Protein AF-A0A970N318-F1 (afdb_monomer_lite)

Foldseek 3Di:
DPPPLVVLVVLLVVLVCVLVVLLVVLVVLVPDDDDDPLSVLVSVLSVLQSVLQCQQSVLSSCVSVDVPPPVSLQSNLVSVLSNQLSVLVSVLSVLVSCVVPDDDPPSVVVNVVSVVVSVVSNVLSPDCQQVSSDPDRDPVSDDD

Sequence (144 aa):
MKSKNTFGLVEAIFNIAYLLIVLVISFFLFMMKELTLVRTIASCMSLILVAGDAFHLVPRIMVIFERDAANSHSFLGKGKQISSITMTIFYLLLWHIGLNLFVVEYFILWTVLFYLLGIIRIVICLLPHNKWQEKKPPFMWAIW

Radius of gyration: 18.28 Å; chains: 1; bounding box: 34×38×56 Å

Secondary structure (DSSP, 8-state):
--SHHHHHHHHHHHHHHHHHHHHHHHHHHHHSSS--HHHHHHHHHHHHHHHHHHHHHHHHHHHHHS--HHHHHHHHHHHHHHHHHHHHHHHHHHHHHHHHHS--TTHHHHHHHHHHHHHHHHHHHHSGGG-TTSSS--GGG---

Structure (mmCIF, N/CA/C/O backbone):
data_AF-A0A970N318-F1
#
_entry.id   AF-A0A970N318-F1
#
loop_
_atom_site.group_PDB
_atom_site.id
_atom_site.type_symbol
_atom_site.label_atom_id
_atom_site.label_alt_id
_atom_site.label_comp_id
_atom_site.label_asym_id
_atom_site.label_entity_id
_atom_site.label_seq_id
_atom_site.pdbx_PDB_ins_code
_atom_site.Cartn_x
_atom_site.Cartn_y
_atom_site.Cartn_z
_atom_site.occupancy
_atom_site.B_iso_or_equiv
_atom_site.auth_seq_id
_atom_site.auth_comp_id
_atom_site.auth_asym_id
_atom_site.auth_atom_id
_atom_site.pdbx_PDB_model_num
ATOM 1 N N . MET A 1 1 ? 0.413 7.329 37.930 1.00 41.47 1 MET A N 1
ATOM 2 C CA . MET A 1 1 ? -0.552 6.963 36.862 1.00 41.47 1 MET A CA 1
ATOM 3 C C . MET A 1 1 ? -0.485 7.927 35.654 1.00 41.47 1 MET A C 1
ATOM 5 O O . MET A 1 1 ? -1.518 8.321 35.134 1.00 41.47 1 MET A O 1
ATOM 9 N N . LYS A 1 2 ? 0.722 8.316 35.190 1.00 46.50 2 LYS A N 1
ATOM 10 C CA . LYS A 1 2 ? 0.942 9.442 34.244 1.00 46.50 2 LYS A CA 1
ATOM 11 C C . LYS A 1 2 ? 1.553 9.036 32.882 1.00 46.50 2 LYS A C 1
ATOM 13 O O . LYS A 1 2 ? 1.722 9.892 32.029 1.00 46.50 2 LYS A O 1
ATOM 18 N N . SER A 1 3 ? 1.867 7.751 32.662 1.00 51.41 3 SER A N 1
ATOM 19 C CA . SER A 1 3 ? 2.628 7.277 31.485 1.00 51.41 3 SER A CA 1
ATOM 20 C C . SER A 1 3 ? 1.796 6.682 30.341 1.00 51.41 3 SER A C 1
ATOM 22 O O . SER A 1 3 ? 2.342 6.429 29.275 1.00 51.41 3 SER A O 1
ATOM 24 N N . LYS A 1 4 ? 0.483 6.459 30.513 1.00 52.78 4 LYS A N 1
ATOM 25 C CA . LYS A 1 4 ? -0.353 5.875 29.443 1.00 52.78 4 LYS A CA 1
ATOM 26 C C . LYS A 1 4 ? -0.690 6.865 28.316 1.00 52.78 4 LYS A C 1
ATOM 28 O O . LYS A 1 4 ? -0.936 6.428 27.201 1.00 52.78 4 LYS A O 1
ATOM 33 N N . ASN A 1 5 ? -0.640 8.176 28.576 1.00 62.31 5 ASN A N 1
ATOM 34 C CA . ASN A 1 5 ? -0.991 9.198 27.578 1.00 62.31 5 ASN A CA 1
ATOM 35 C C . ASN A 1 5 ? 0.188 9.638 26.699 1.00 62.31 5 ASN A C 1
ATOM 37 O O . ASN A 1 5 ? -0.033 10.100 25.586 1.00 62.31 5 ASN A O 1
ATOM 41 N N . THR A 1 6 ? 1.433 9.501 27.165 1.00 71.56 6 THR A N 1
ATOM 42 C CA . THR A 1 6 ? 2.606 9.936 26.389 1.00 71.56 6 THR A CA 1
ATOM 43 C C . THR A 1 6 ? 2.866 9.012 25.204 1.00 71.56 6 THR A C 1
ATOM 45 O O . THR A 1 6 ? 3.122 9.494 24.108 1.00 71.56 6 THR A O 1
ATOM 48 N N . PHE A 1 7 ? 2.733 7.696 25.399 1.00 81.94 7 PHE A N 1
ATOM 49 C CA . PHE A 1 7 ? 2.920 6.714 24.330 1.00 81.94 7 PHE A CA 1
ATOM 50 C C . PHE A 1 7 ? 1.885 6.874 23.207 1.00 81.94 7 PHE A C 1
ATOM 52 O O . PHE A 1 7 ? 2.258 6.923 22.040 1.00 81.94 7 PHE A O 1
ATOM 59 N N . GLY A 1 8 ? 0.603 7.042 23.557 1.00 86.81 8 GLY A N 1
ATOM 60 C CA . GLY A 1 8 ? -0.451 7.294 22.569 1.00 86.81 8 GLY A CA 1
ATOM 61 C C . GLY A 1 8 ? -0.218 8.587 21.786 1.00 86.81 8 GLY A C 1
ATOM 62 O O . GLY A 1 8 ? -0.331 8.596 20.567 1.00 86.81 8 GLY A O 1
ATOM 63 N N . LEU A 1 9 ? 0.188 9.669 22.457 1.00 88.62 9 LEU A N 1
ATOM 64 C CA . LEU A 1 9 ? 0.470 10.934 21.775 1.00 88.62 9 LEU A CA 1
ATOM 65 C C . LEU A 1 9 ? 1.634 10.812 20.777 1.00 88.62 9 LEU A C 1
ATOM 67 O O . LEU A 1 9 ? 1.526 11.298 19.654 1.00 88.62 9 LEU A O 1
ATOM 71 N N . VAL A 1 10 ? 2.723 10.141 21.162 1.00 93.38 10 VAL A N 1
ATOM 72 C CA . VAL A 1 10 ? 3.866 9.889 20.266 1.00 93.38 10 VAL A CA 1
ATOM 73 C C . VAL A 1 10 ? 3.442 9.041 19.066 1.00 93.38 10 VAL A C 1
ATOM 75 O O . VAL A 1 10 ? 3.799 9.368 17.937 1.00 93.38 10 VAL A O 1
ATOM 78 N N . GLU A 1 11 ? 2.643 7.995 19.288 1.00 90.88 11 GLU A N 1
ATOM 79 C CA . GLU A 1 11 ? 2.102 7.150 18.221 1.00 90.88 11 GLU A CA 1
ATOM 80 C C . GLU A 1 11 ? 1.232 7.949 17.237 1.00 90.88 11 GLU A C 1
ATOM 82 O O . GLU A 1 11 ? 1.389 7.819 16.023 1.00 90.88 11 GLU A O 1
ATOM 87 N N . ALA A 1 12 ? 0.349 8.814 17.745 1.00 92.38 12 ALA A N 1
ATOM 88 C CA . ALA A 1 12 ? -0.488 9.670 16.911 1.00 92.38 12 ALA A CA 1
ATOM 89 C C . ALA A 1 12 ? 0.353 10.640 16.067 1.00 92.38 12 ALA A C 1
ATOM 91 O O . ALA A 1 12 ? 0.142 10.731 14.858 1.00 92.38 12 ALA A O 1
ATOM 92 N N . ILE A 1 13 ? 1.332 11.318 16.679 1.00 94.81 13 ILE A N 1
ATOM 93 C CA . ILE A 1 13 ? 2.239 12.240 15.976 1.00 94.81 13 ILE A CA 1
ATOM 94 C C . ILE A 1 13 ? 3.016 11.501 14.886 1.00 94.81 13 ILE A C 1
ATOM 96 O O . ILE A 1 13 ? 3.083 11.980 13.755 1.00 94.81 13 ILE A O 1
ATOM 100 N N . PHE A 1 14 ? 3.563 10.326 15.203 1.00 95.44 14 PHE A N 1
ATOM 101 C CA . PHE A 1 14 ? 4.291 9.504 14.242 1.00 95.44 14 PHE A CA 1
ATOM 102 C C . PHE A 1 14 ? 3.413 9.114 13.046 1.00 95.44 14 PHE A C 1
ATOM 104 O O . PHE A 1 14 ? 3.821 9.313 11.905 1.00 95.44 14 PHE A O 1
ATOM 111 N N . ASN A 1 15 ? 2.193 8.626 13.290 1.00 94.94 15 ASN A N 1
ATOM 112 C CA . ASN A 1 15 ? 1.279 8.215 12.222 1.00 94.94 15 ASN A CA 1
ATOM 113 C C . ASN A 1 15 ? 0.850 9.399 11.337 1.00 94.94 15 ASN A C 1
ATOM 115 O O . ASN A 1 15 ? 0.793 9.259 10.117 1.00 94.94 15 ASN A O 1
ATOM 119 N N . ILE A 1 16 ? 0.581 10.569 11.931 1.00 95.81 16 ILE A N 1
ATOM 120 C CA . ILE A 1 16 ? 0.247 11.793 11.182 1.00 95.81 16 ILE A CA 1
ATOM 121 C C . ILE A 1 16 ? 1.434 12.225 10.316 1.00 95.81 16 ILE A C 1
ATOM 123 O O . ILE A 1 16 ? 1.263 12.484 9.124 1.00 95.81 16 ILE A O 1
ATOM 127 N N . ALA A 1 17 ? 2.634 12.280 10.900 1.00 97.31 17 ALA A N 1
ATOM 128 C CA . ALA A 1 17 ? 3.847 12.652 10.181 1.00 97.31 17 ALA A CA 1
ATOM 129 C C . ALA A 1 17 ? 4.134 11.677 9.031 1.00 97.31 17 ALA A C 1
ATOM 131 O O . ALA A 1 17 ? 4.411 12.120 7.920 1.00 97.31 17 ALA A O 1
ATOM 132 N N . TYR A 1 18 ? 4.001 10.369 9.269 1.00 96.94 18 TYR A N 1
ATOM 133 C CA . TYR A 1 18 ? 4.136 9.330 8.250 1.00 96.94 18 TYR A CA 1
ATOM 134 C C . TYR A 1 18 ? 3.187 9.563 7.068 1.00 96.94 18 TYR A C 1
ATOM 136 O O . TYR A 1 18 ? 3.651 9.695 5.934 1.00 96.94 18 TYR A O 1
ATOM 144 N N . LEU A 1 19 ? 1.878 9.680 7.330 1.00 97.00 19 LEU A N 1
ATOM 145 C CA . LEU A 1 19 ? 0.880 9.877 6.275 1.00 97.00 19 LEU A CA 1
ATOM 146 C C . LEU A 1 19 ? 1.163 11.154 5.470 1.00 97.00 19 LEU A C 1
ATOM 148 O O . LEU A 1 19 ? 1.108 11.138 4.242 1.00 97.00 19 LEU A O 1
ATOM 152 N N . LEU A 1 20 ? 1.519 12.249 6.147 1.00 97.81 20 LEU A N 1
ATOM 153 C CA . LEU A 1 20 ? 1.810 13.522 5.493 1.00 97.81 20 LEU A CA 1
ATOM 154 C C . LEU A 1 20 ? 3.084 13.459 4.641 1.00 97.81 20 LEU A C 1
ATOM 156 O O . LEU A 1 20 ? 3.072 13.921 3.502 1.00 97.81 20 LEU A O 1
ATOM 160 N N . ILE A 1 21 ? 4.164 12.866 5.154 1.00 97.56 21 ILE A N 1
ATOM 161 C CA . ILE A 1 21 ? 5.433 12.737 4.425 1.00 97.56 21 ILE A CA 1
ATOM 162 C C . ILE A 1 21 ? 5.237 11.903 3.158 1.00 97.56 21 ILE A C 1
ATOM 164 O O . ILE A 1 21 ? 5.634 12.340 2.078 1.00 97.56 21 ILE A O 1
ATOM 168 N N . VAL A 1 22 ? 4.594 10.735 3.258 1.00 96.56 22 VAL A N 1
ATOM 169 C CA . VAL A 1 22 ? 4.366 9.870 2.089 1.00 96.56 22 VAL A CA 1
ATOM 170 C C . VAL A 1 22 ? 3.466 10.568 1.069 1.00 96.56 22 VAL A C 1
ATOM 172 O O . VAL A 1 22 ? 3.742 10.507 -0.131 1.00 96.56 22 VAL A O 1
ATOM 175 N N . LEU A 1 23 ? 2.436 11.293 1.515 1.00 97.25 23 LEU A N 1
ATOM 176 C CA . LEU A 1 23 ? 1.569 12.067 0.627 1.00 97.25 23 LEU A CA 1
ATOM 177 C C . LEU A 1 23 ? 2.337 13.178 -0.106 1.00 97.25 23 LEU A C 1
ATOM 179 O O . LEU A 1 23 ? 2.211 13.312 -1.323 1.00 97.25 23 LEU A O 1
ATOM 183 N N . VAL A 1 24 ? 3.174 13.937 0.607 1.00 97.44 24 VAL A N 1
ATOM 184 C CA . VAL A 1 24 ? 4.015 14.991 0.017 1.00 97.44 24 VAL A CA 1
ATOM 185 C C . VAL A 1 24 ? 4.988 14.404 -1.002 1.00 97.44 24 VAL A C 1
ATOM 187 O O . VAL A 1 24 ? 5.073 14.920 -2.113 1.00 97.44 24 VAL A O 1
ATOM 190 N N . ILE A 1 25 ? 5.671 13.304 -0.670 1.00 95.94 25 ILE A N 1
ATOM 191 C CA . ILE A 1 25 ? 6.575 12.607 -1.600 1.00 95.94 25 ILE A CA 1
ATOM 192 C C . ILE A 1 25 ? 5.811 12.151 -2.848 1.00 95.94 25 ILE A C 1
ATOM 194 O O . ILE A 1 25 ? 6.297 12.329 -3.963 1.00 95.94 25 ILE A O 1
ATOM 198 N N . SER A 1 26 ? 4.600 11.617 -2.675 1.00 95.19 26 SER A N 1
ATOM 199 C CA . SER A 1 26 ? 3.757 11.155 -3.781 1.00 95.19 26 SER A CA 1
ATOM 200 C C . SER A 1 26 ? 3.446 12.269 -4.779 1.00 95.19 26 SER A C 1
ATOM 202 O O . SER A 1 26 ? 3.675 12.115 -5.980 1.00 95.19 26 SER A O 1
ATOM 204 N N . PHE A 1 27 ? 2.968 13.414 -4.283 1.00 95.38 27 PHE A N 1
ATOM 205 C CA . PHE A 1 27 ? 2.687 14.574 -5.128 1.00 95.38 27 PHE A CA 1
ATOM 206 C C . PHE A 1 27 ? 3.959 15.175 -5.717 1.00 95.38 27 PHE A C 1
ATOM 208 O O . PHE A 1 27 ? 3.970 15.551 -6.886 1.00 95.38 27 PHE A O 1
ATOM 215 N N . PHE A 1 28 ? 5.041 15.229 -4.941 1.00 94.88 28 PHE A N 1
ATOM 216 C CA . PHE A 1 28 ? 6.325 15.720 -5.421 1.00 94.88 28 PHE A CA 1
ATOM 217 C C . PHE A 1 28 ? 6.816 14.911 -6.627 1.00 94.88 28 PHE A C 1
ATOM 219 O O . PHE A 1 28 ? 7.131 15.505 -7.655 1.00 94.88 28 PHE A O 1
ATOM 226 N N . LEU A 1 29 ? 6.802 13.573 -6.548 1.00 93.56 29 LEU A N 1
ATOM 227 C CA . LEU A 1 29 ? 7.191 12.687 -7.655 1.00 93.56 29 LEU A CA 1
ATOM 228 C C . LEU A 1 29 ? 6.331 12.903 -8.907 1.00 93.56 29 LEU A C 1
ATOM 230 O O . LEU A 1 29 ? 6.856 12.889 -10.025 1.00 93.56 29 LEU A O 1
ATOM 234 N N . PHE A 1 30 ? 5.030 13.130 -8.720 1.00 92.06 30 PHE A N 1
ATOM 235 C CA . PHE A 1 30 ? 4.091 13.372 -9.813 1.00 92.06 30 PHE A CA 1
ATOM 236 C C . PHE A 1 30 ? 4.324 14.726 -10.507 1.00 92.06 30 PHE A C 1
ATOM 238 O O . PHE A 1 30 ? 4.225 14.820 -11.726 1.00 92.06 30 PHE A O 1
ATOM 245 N N . MET A 1 31 ? 4.684 15.766 -9.748 1.00 91.31 31 MET A N 1
ATOM 246 C CA . MET A 1 31 ? 4.832 17.145 -10.241 1.00 91.31 31 MET A CA 1
ATOM 247 C C . MET A 1 31 ? 6.200 17.459 -10.876 1.00 91.31 31 MET A C 1
ATOM 249 O O . MET A 1 31 ? 6.400 18.558 -11.399 1.00 91.31 31 MET A O 1
ATOM 253 N N . MET A 1 32 ? 7.171 16.539 -10.841 1.00 89.50 32 MET A N 1
ATOM 254 C CA . MET A 1 32 ? 8.478 16.763 -11.476 1.00 89.50 32 MET A CA 1
ATOM 255 C C . MET A 1 32 ? 8.353 16.832 -13.009 1.00 89.50 32 MET A C 1
ATOM 257 O O . MET A 1 32 ? 7.684 15.994 -13.612 1.00 89.50 32 MET A O 1
ATOM 261 N N . LYS A 1 33 ? 9.081 17.767 -13.645 1.00 81.38 33 LYS A N 1
ATOM 262 C CA . LYS A 1 33 ? 8.962 18.107 -15.081 1.00 81.38 33 LYS A CA 1
ATOM 263 C C . LYS A 1 33 ? 9.021 16.927 -16.071 1.00 81.38 33 LYS A C 1
ATOM 265 O O . LYS A 1 33 ? 8.317 16.969 -17.071 1.00 81.38 33 LYS A O 1
ATOM 270 N N . GLU A 1 34 ? 9.838 15.896 -15.842 1.00 86.00 34 GLU A N 1
ATOM 271 C CA . GLU A 1 34 ? 10.098 14.850 -16.859 1.00 86.00 34 GLU A CA 1
ATOM 272 C C . GLU A 1 34 ? 9.405 13.502 -16.599 1.00 86.00 34 GLU A C 1
ATOM 274 O O . GLU A 1 34 ? 10.040 12.602 -16.060 1.00 86.00 34 GLU A O 1
ATOM 279 N N . LEU A 1 35 ? 8.109 13.373 -16.890 1.00 81.69 35 LEU A N 1
ATOM 280 C CA . LEU A 1 35 ? 7.226 12.203 -16.668 1.00 81.69 35 LEU A CA 1
ATOM 281 C C . LEU A 1 35 ? 7.770 10.800 -17.061 1.00 81.69 35 LEU A C 1
ATOM 283 O O . LEU A 1 35 ? 7.342 10.308 -18.098 1.00 81.69 35 LEU A O 1
ATOM 287 N N . THR A 1 36 ? 8.653 10.117 -16.309 1.00 92.50 36 THR A N 1
ATOM 288 C CA . THR A 1 36 ? 9.084 8.739 -16.673 1.00 92.50 36 THR A CA 1
ATOM 289 C C . THR A 1 36 ? 8.098 7.667 -16.203 1.0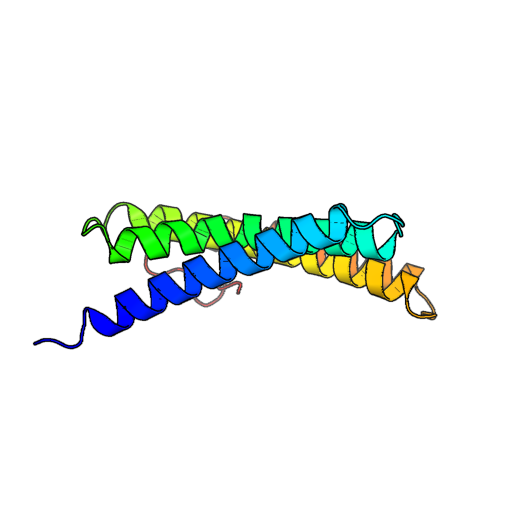0 92.50 36 THR A C 1
ATOM 291 O O . THR A 1 36 ? 7.488 7.810 -15.146 1.00 92.50 36 THR A O 1
ATOM 294 N N . LEU A 1 37 ? 7.988 6.545 -16.932 1.00 91.00 37 LEU A N 1
ATOM 295 C CA . LEU A 1 37 ? 7.106 5.426 -16.561 1.00 91.00 37 LEU A CA 1
ATOM 296 C C . LEU A 1 37 ? 7.383 4.905 -15.141 1.00 91.00 37 LEU A C 1
ATOM 298 O O . LEU A 1 37 ? 6.455 4.766 -14.349 1.00 91.00 37 LEU A O 1
ATOM 302 N N . VAL A 1 38 ? 8.656 4.687 -14.792 1.00 93.44 38 VAL A N 1
ATOM 303 C CA . VAL A 1 38 ? 9.060 4.260 -13.439 1.00 93.44 38 VAL A CA 1
ATOM 304 C C . VAL A 1 38 ? 8.599 5.260 -12.383 1.00 93.44 38 VAL A C 1
ATOM 306 O O . VAL A 1 38 ? 8.099 4.854 -11.335 1.00 93.44 38 VAL A O 1
ATOM 309 N N . ARG A 1 39 ? 8.715 6.566 -12.654 1.00 93.94 39 ARG A N 1
ATOM 310 C CA . ARG A 1 39 ? 8.273 7.590 -11.706 1.00 93.94 39 ARG A CA 1
ATOM 311 C C . ARG A 1 39 ? 6.755 7.659 -11.598 1.00 93.94 39 ARG A C 1
ATOM 313 O O . ARG A 1 39 ? 6.254 7.808 -10.488 1.00 93.94 39 ARG A O 1
ATOM 320 N N . THR A 1 40 ? 6.030 7.493 -12.702 1.00 93.50 40 THR A N 1
ATOM 321 C CA . THR A 1 40 ? 4.567 7.385 -12.677 1.00 93.50 40 THR A CA 1
ATOM 322 C C . THR A 1 40 ? 4.149 6.222 -11.786 1.00 93.50 40 THR A C 1
ATOM 324 O O . THR A 1 40 ? 3.379 6.428 -10.850 1.00 93.50 40 THR A O 1
ATOM 327 N N . ILE A 1 41 ? 4.728 5.034 -11.991 1.00 95.12 41 ILE A N 1
ATOM 328 C CA . ILE A 1 41 ? 4.423 3.849 -11.179 1.00 95.12 41 ILE A CA 1
ATOM 329 C C . ILE A 1 41 ? 4.790 4.094 -9.709 1.00 95.12 41 ILE A C 1
ATOM 331 O O . ILE A 1 41 ? 3.960 3.841 -8.841 1.00 95.12 41 ILE A O 1
ATOM 335 N N . ALA A 1 42 ? 5.964 4.664 -9.419 1.00 95.50 42 ALA A N 1
ATOM 336 C CA . ALA A 1 42 ? 6.383 4.984 -8.052 1.00 95.50 42 ALA A CA 1
ATOM 337 C C . ALA A 1 42 ? 5.443 5.989 -7.362 1.00 95.50 42 ALA A C 1
ATOM 339 O O . ALA A 1 42 ? 5.109 5.809 -6.192 1.00 95.50 42 ALA A O 1
ATOM 340 N N . SER A 1 43 ? 4.966 7.006 -8.087 1.00 95.50 43 SER A N 1
ATOM 341 C CA . SER A 1 43 ? 4.008 7.985 -7.558 1.00 95.50 43 SER A CA 1
ATOM 342 C C . SER A 1 43 ? 2.632 7.362 -7.286 1.00 95.50 43 SER A C 1
ATOM 344 O O . SER A 1 43 ? 2.033 7.615 -6.242 1.00 95.50 43 SER A O 1
ATOM 346 N N . CYS A 1 44 ? 2.148 6.475 -8.164 1.00 96.06 44 CYS A N 1
ATOM 347 C CA . CYS A 1 44 ? 0.919 5.720 -7.922 1.00 96.06 44 CYS A CA 1
ATOM 348 C C . CYS A 1 44 ? 1.072 4.764 -6.735 1.00 96.06 44 CYS A C 1
ATOM 350 O O . CYS A 1 44 ? 0.166 4.662 -5.912 1.00 96.06 44 CYS A O 1
ATOM 352 N N . MET A 1 45 ? 2.217 4.090 -6.616 1.00 96.12 45 MET A N 1
ATOM 353 C CA . MET A 1 45 ? 2.515 3.197 -5.497 1.00 96.12 45 MET A CA 1
ATOM 354 C C . MET A 1 45 ? 2.473 3.918 -4.156 1.00 96.12 45 MET A C 1
ATOM 356 O O . MET A 1 45 ? 1.842 3.422 -3.225 1.00 96.12 45 MET A O 1
ATOM 360 N N . SER A 1 46 ? 3.118 5.080 -4.047 1.00 96.31 46 SER A N 1
ATOM 361 C CA . SER A 1 46 ? 3.133 5.839 -2.798 1.00 96.31 46 SER A CA 1
ATOM 362 C C . SER A 1 46 ? 1.748 6.402 -2.451 1.00 96.31 46 SER A C 1
ATOM 364 O O . SER A 1 46 ? 1.377 6.390 -1.278 1.00 96.31 46 SER A O 1
ATOM 366 N N . LEU A 1 47 ? 0.939 6.786 -3.453 1.00 96.75 47 LEU A N 1
ATOM 367 C CA . LEU A 1 47 ? -0.471 7.158 -3.254 1.00 96.75 47 LEU A CA 1
ATOM 368 C C . LEU A 1 47 ? -1.323 5.982 -2.760 1.00 96.75 47 LEU A C 1
ATOM 370 O O . LEU A 1 47 ? -2.115 6.143 -1.835 1.00 96.75 47 LEU A O 1
ATOM 374 N N . ILE A 1 48 ? -1.162 4.797 -3.353 1.00 96.44 48 ILE A N 1
ATOM 375 C CA . ILE A 1 48 ? -1.879 3.581 -2.937 1.00 96.44 48 ILE A CA 1
ATOM 376 C C . ILE A 1 48 ? -1.492 3.191 -1.508 1.00 96.44 48 ILE A C 1
ATOM 378 O O . ILE A 1 48 ? -2.368 2.826 -0.724 1.00 96.44 48 ILE A O 1
ATOM 382 N N . LEU A 1 49 ? -0.206 3.302 -1.165 1.00 94.94 49 LEU A N 1
ATOM 383 C CA . LEU A 1 49 ? 0.308 3.019 0.171 1.00 94.94 49 LEU A CA 1
ATOM 384 C C . LEU A 1 49 ? -0.321 3.949 1.216 1.00 94.94 49 LEU A C 1
ATOM 386 O O . LEU A 1 49 ? -0.961 3.472 2.149 1.00 94.94 49 LEU A O 1
ATOM 390 N N . VAL A 1 50 ? -0.221 5.271 1.028 1.00 96.62 50 VAL A N 1
ATOM 391 C CA . VAL A 1 50 ? -0.780 6.234 1.994 1.00 96.62 50 VAL A CA 1
ATOM 392 C C . VAL A 1 50 ? -2.305 6.147 2.080 1.00 96.62 50 VAL A C 1
ATOM 394 O O . VAL A 1 50 ? -2.860 6.249 3.172 1.00 96.62 50 V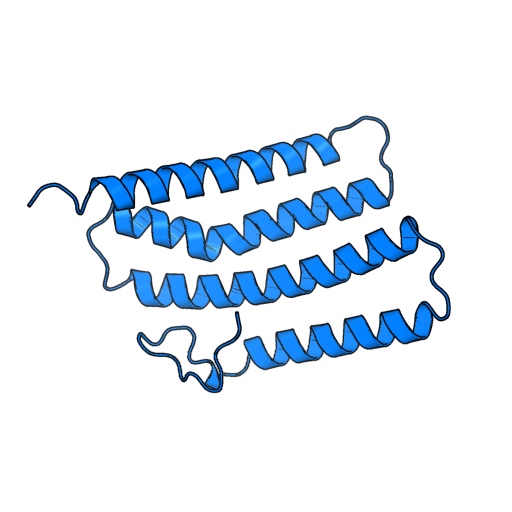AL A O 1
ATOM 397 N N . ALA A 1 51 ? -2.992 5.909 0.957 1.00 95.31 51 ALA A N 1
ATOM 398 C CA . ALA A 1 51 ? -4.440 5.736 0.942 1.00 95.31 51 ALA A CA 1
ATOM 399 C C . ALA A 1 51 ? -4.863 4.475 1.706 1.00 95.31 51 ALA A C 1
ATOM 401 O O . ALA A 1 51 ? -5.774 4.539 2.527 1.00 95.31 51 ALA A O 1
ATOM 402 N N . GLY A 1 52 ? -4.191 3.347 1.470 1.00 94.44 52 GLY A N 1
ATOM 403 C CA . GLY A 1 52 ? -4.448 2.090 2.166 1.00 94.44 52 GLY A CA 1
ATOM 404 C C . GLY A 1 52 ? -4.172 2.170 3.663 1.00 94.44 52 GLY A C 1
ATOM 405 O O . GLY A 1 52 ? -4.995 1.732 4.469 1.00 94.44 52 GLY A O 1
ATOM 406 N N . ASP A 1 53 ? -3.050 2.775 4.046 1.00 94.88 53 ASP A N 1
ATOM 407 C CA . ASP A 1 53 ? -2.651 2.906 5.446 1.00 94.88 53 ASP A CA 1
ATOM 408 C C . ASP A 1 53 ? -3.561 3.874 6.214 1.00 94.88 53 ASP A C 1
ATOM 410 O O . ASP A 1 53 ? -3.881 3.652 7.386 1.00 94.88 53 ASP A O 1
ATOM 414 N N . ALA A 1 54 ? -4.072 4.918 5.555 1.00 94.12 54 ALA A N 1
ATOM 415 C CA . ALA A 1 54 ? -5.007 5.855 6.172 1.00 94.12 54 ALA A CA 1
ATOM 416 C C . ALA A 1 54 ? -6.249 5.150 6.748 1.00 94.12 54 ALA A C 1
ATOM 418 O O . ALA A 1 54 ? -6.709 5.523 7.829 1.00 94.12 54 ALA A O 1
ATOM 419 N N . PHE A 1 55 ? -6.750 4.084 6.108 1.00 91.44 55 PHE A N 1
ATOM 420 C CA . PHE A 1 55 ? -7.938 3.365 6.582 1.00 91.44 55 PHE A CA 1
ATOM 421 C C . PHE A 1 55 ? -7.758 2.661 7.934 1.00 91.44 55 PHE A C 1
ATOM 423 O O . PHE A 1 55 ? -8.760 2.403 8.597 1.00 91.44 55 PHE A O 1
ATOM 430 N N . HIS A 1 56 ? -6.531 2.358 8.374 1.00 89.38 56 HIS A N 1
ATOM 431 C CA . HIS A 1 56 ? -6.290 1.816 9.720 1.00 89.38 56 HIS A CA 1
ATOM 432 C C . HIS A 1 56 ? -5.563 2.795 10.647 1.00 89.38 56 HIS A C 1
ATOM 434 O O . HIS A 1 56 ? -5.792 2.755 11.858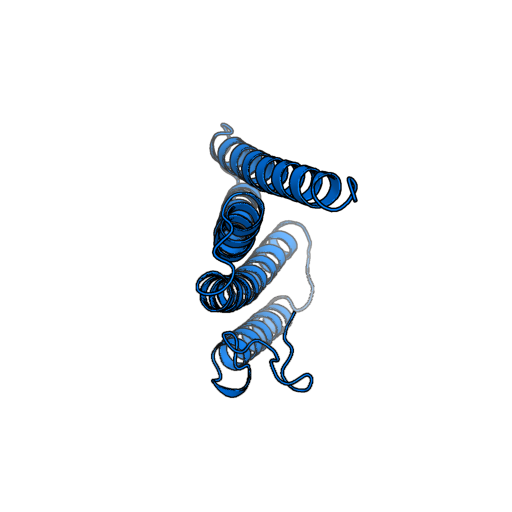 1.00 89.38 56 HIS A O 1
ATOM 440 N N . LEU A 1 57 ? -4.722 3.687 10.113 1.00 92.12 57 LEU A N 1
ATOM 441 C CA . LEU A 1 57 ? -4.004 4.686 10.903 1.00 92.12 57 LEU A CA 1
ATOM 442 C C . LEU A 1 57 ? -4.912 5.829 11.358 1.00 92.12 57 LEU A C 1
ATOM 444 O O . LEU A 1 57 ? -4.815 6.223 12.517 1.00 92.12 57 LEU A O 1
ATOM 448 N N . VAL A 1 58 ? -5.831 6.325 10.518 1.00 91.06 58 VAL A N 1
ATOM 449 C CA . VAL A 1 58 ? -6.757 7.404 10.916 1.00 91.06 58 VAL A CA 1
ATOM 450 C C . VAL A 1 58 ? -7.679 6.955 12.057 1.00 91.06 58 VAL A C 1
ATOM 452 O O . VAL A 1 58 ? -7.695 7.638 13.081 1.00 91.06 58 VAL A O 1
ATOM 455 N N . PRO A 1 59 ? -8.353 5.786 11.993 1.00 88.25 59 PRO A N 1
ATOM 456 C CA . PRO A 1 59 ? -9.117 5.284 13.137 1.00 88.25 59 PRO A CA 1
ATOM 457 C C . PRO A 1 59 ? -8.265 5.063 14.392 1.00 88.25 59 PRO A C 1
ATOM 459 O O . PRO A 1 59 ? -8.727 5.296 15.507 1.00 88.25 59 PRO A O 1
ATOM 462 N N . ARG A 1 60 ? -7.005 4.635 14.231 1.00 86.94 60 ARG A N 1
ATOM 463 C CA . ARG A 1 60 ? -6.067 4.446 15.347 1.00 86.94 60 ARG A CA 1
ATOM 464 C C . ARG A 1 60 ? -5.704 5.774 16.017 1.00 86.94 60 ARG A C 1
ATOM 466 O O . ARG A 1 60 ? -5.700 5.843 17.242 1.00 86.94 60 ARG A O 1
ATOM 473 N N . ILE A 1 61 ? -5.470 6.826 15.229 1.00 89.88 61 ILE A N 1
ATOM 474 C CA . ILE A 1 61 ? -5.273 8.197 15.716 1.00 89.88 61 ILE A CA 1
ATOM 475 C C . ILE A 1 61 ? -6.536 8.689 16.438 1.00 89.88 61 ILE A C 1
ATOM 477 O O . ILE A 1 61 ? -6.435 9.213 17.545 1.00 89.88 61 ILE A O 1
ATOM 481 N N . MET A 1 62 ? -7.722 8.469 15.863 1.00 87.12 62 MET A N 1
ATOM 482 C CA . MET A 1 62 ? -8.996 8.868 16.474 1.00 87.12 62 MET A CA 1
ATOM 483 C C . MET A 1 62 ? -9.199 8.229 17.850 1.00 87.12 62 MET A C 1
ATOM 485 O O . MET A 1 62 ? -9.526 8.945 18.780 1.00 87.12 62 MET A O 1
ATOM 489 N N . VAL A 1 63 ? -8.896 6.939 18.042 1.00 85.81 63 VAL A N 1
ATOM 490 C CA . VAL A 1 63 ? -9.009 6.258 19.358 1.00 85.81 63 VAL A CA 1
ATOM 491 C C . VAL A 1 63 ? -8.092 6.842 20.432 1.00 85.81 63 VAL A C 1
ATOM 493 O O . VAL A 1 63 ? -8.363 6.718 21.625 1.00 85.81 63 VAL A O 1
ATOM 496 N N . ILE A 1 64 ? -6.977 7.452 20.036 1.00 85.50 64 ILE A N 1
ATOM 497 C CA . ILE A 1 64 ? -6.063 8.093 20.986 1.00 85.50 64 ILE A CA 1
ATOM 498 C C . ILE A 1 64 ? -6.671 9.405 21.504 1.00 85.50 64 ILE A C 1
ATOM 500 O O . ILE A 1 64 ? -6.493 9.737 22.678 1.00 85.50 64 ILE A O 1
ATOM 504 N N . PHE A 1 65 ? -7.393 10.134 20.650 1.00 82.50 65 PHE A N 1
ATOM 505 C CA . PHE A 1 65 ? -7.998 11.427 20.983 1.00 82.50 65 PHE A CA 1
ATOM 506 C C . PHE A 1 65 ? -9.442 11.314 21.502 1.00 82.50 65 PHE A C 1
ATOM 508 O O . PHE A 1 65 ? -9.844 12.080 22.378 1.00 82.50 65 PHE A O 1
ATOM 515 N N . GLU A 1 66 ? -10.204 10.337 21.020 1.00 73.38 66 GLU A N 1
ATOM 516 C CA . GLU A 1 66 ? -11.592 10.056 21.373 1.00 73.38 66 GLU A CA 1
ATOM 517 C C . GLU A 1 66 ? -11.668 8.806 22.258 1.00 73.38 66 GLU A C 1
ATOM 519 O O . GLU A 1 66 ? -11.096 7.763 21.958 1.00 73.38 66 GLU A O 1
ATOM 524 N N . ARG A 1 67 ? -12.416 8.872 23.365 1.00 62.12 67 ARG A N 1
ATOM 525 C CA . ARG A 1 67 ? -12.559 7.737 24.299 1.00 62.12 67 ARG A CA 1
ATOM 526 C C . ARG A 1 67 ? -13.523 6.640 23.820 1.00 62.12 67 ARG A C 1
ATOM 528 O O . ARG A 1 67 ? -13.785 5.712 24.585 1.00 62.12 67 ARG A O 1
ATOM 535 N N . ASP A 1 68 ? -14.055 6.719 22.599 1.00 61.66 68 ASP A N 1
ATOM 536 C CA . ASP A 1 68 ? -15.003 5.726 22.082 1.00 61.66 68 ASP A CA 1
ATOM 537 C C . ASP A 1 68 ? -14.293 4.548 21.392 1.00 61.66 68 ASP A C 1
ATOM 539 O O . ASP A 1 68 ? -14.197 4.426 20.170 1.00 61.66 68 ASP A O 1
ATOM 543 N N . ALA A 1 69 ? -13.773 3.638 22.216 1.00 61.03 69 ALA A N 1
ATOM 544 C CA . ALA A 1 69 ? -13.112 2.421 21.750 1.00 61.03 69 ALA A CA 1
ATOM 545 C C . ALA A 1 69 ? -14.086 1.386 21.145 1.00 61.03 69 ALA A C 1
ATOM 547 O O . ALA A 1 69 ? -13.646 0.469 20.449 1.00 61.03 69 ALA A O 1
ATOM 548 N N . ALA A 1 70 ? -15.394 1.487 21.415 1.0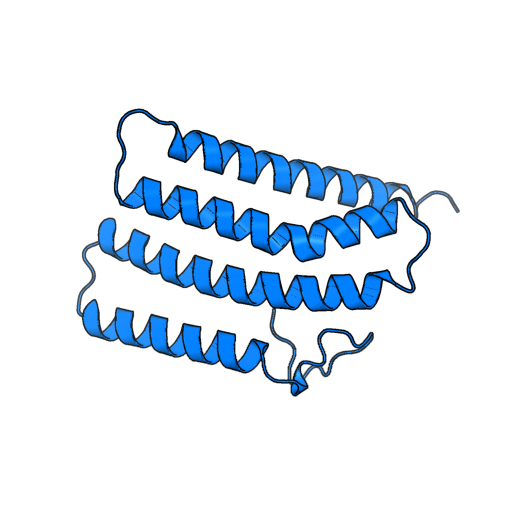0 58.28 70 ALA A N 1
ATOM 549 C CA . ALA A 1 70 ? -16.352 0.439 21.066 1.00 58.28 70 ALA A CA 1
ATOM 550 C C . ALA A 1 70 ? -16.655 0.409 19.562 1.00 58.28 70 ALA A C 1
ATOM 552 O O . ALA A 1 70 ? -16.629 -0.666 18.958 1.00 58.28 70 ALA A O 1
ATOM 553 N N . ASN A 1 71 ? -16.849 1.578 18.949 1.00 63.62 71 ASN A N 1
ATOM 554 C CA . ASN A 1 71 ? -17.106 1.691 17.512 1.00 63.62 71 ASN A CA 1
ATOM 555 C C . ASN A 1 71 ? -15.838 1.505 16.666 1.00 63.62 71 ASN A C 1
ATOM 557 O O . ASN A 1 71 ? -15.906 1.026 15.535 1.00 63.62 71 ASN A O 1
ATOM 561 N N . SER A 1 72 ? -14.662 1.800 17.221 1.00 65.31 72 SER A N 1
ATOM 562 C CA . SER A 1 72 ? -13.424 1.824 16.443 1.00 65.31 72 SER A CA 1
ATOM 563 C C . SER A 1 72 ? -12.899 0.442 16.025 1.00 65.31 72 SER A C 1
ATOM 565 O O . SER A 1 72 ? -12.282 0.302 14.970 1.00 65.31 72 SER A O 1
ATOM 567 N N . HIS A 1 73 ? -13.196 -0.630 16.769 1.00 72.06 73 HIS A N 1
ATOM 568 C CA . HIS A 1 73 ? -12.692 -1.973 16.438 1.00 72.06 73 HIS A CA 1
ATOM 569 C C . HIS A 1 73 ? -13.117 -2.469 15.049 1.00 72.06 73 HIS A C 1
ATOM 571 O O . HIS A 1 73 ? -12.290 -3.016 14.317 1.00 72.06 73 HIS A O 1
ATOM 577 N N . SER A 1 74 ? -14.376 -2.245 14.660 1.00 76.62 74 SER A N 1
ATOM 578 C CA . SER A 1 74 ? -14.853 -2.637 13.329 1.00 76.62 74 SER A CA 1
ATOM 579 C C . SER A 1 74 ? -14.188 -1.813 12.224 1.00 76.62 74 SER A C 1
ATOM 581 O O . SER A 1 74 ? -13.919 -2.350 11.147 1.00 76.62 74 SER A O 1
ATOM 583 N N . PHE A 1 75 ? -13.919 -0.528 12.471 1.00 81.19 75 PHE A N 1
ATOM 584 C CA . PHE A 1 75 ? -13.231 0.341 11.515 1.00 81.19 75 PHE A CA 1
ATOM 585 C C . PHE A 1 75 ? -11.757 -0.035 11.373 1.00 81.19 75 PHE A C 1
ATOM 587 O O . PHE A 1 75 ? -11.292 -0.186 10.247 1.00 81.19 75 PHE A O 1
ATOM 594 N N . LEU A 1 76 ? -11.045 -0.299 12.476 1.00 84.06 76 LEU A N 1
ATOM 595 C CA . LEU A 1 76 ? -9.666 -0.801 12.428 1.00 84.06 76 LEU A CA 1
ATOM 596 C C . LEU A 1 76 ? -9.575 -2.142 11.693 1.00 84.06 76 LEU A C 1
ATOM 598 O O . LEU A 1 76 ? -8.629 -2.363 10.941 1.00 84.06 76 LEU A O 1
ATOM 602 N N . GLY A 1 77 ? -10.546 -3.031 11.908 1.00 86.06 77 GLY A N 1
ATOM 603 C CA . GLY A 1 77 ? -10.624 -4.325 11.238 1.00 86.06 77 GLY A CA 1
ATOM 604 C C . GLY A 1 77 ? -10.742 -4.203 9.721 1.00 86.06 77 GLY A C 1
ATOM 605 O O . GLY A 1 77 ? -9.914 -4.740 8.985 1.00 86.06 77 GLY A O 1
ATOM 606 N N . LYS A 1 78 ? -11.734 -3.434 9.250 1.00 87.88 78 LYS A N 1
ATOM 607 C CA . LYS A 1 78 ? -11.884 -3.124 7.817 1.00 87.88 78 LYS A CA 1
ATOM 608 C C . LYS A 1 78 ? -10.666 -2.388 7.264 1.00 87.88 78 LYS A C 1
ATOM 610 O O . LYS A 1 78 ? -10.242 -2.672 6.151 1.00 87.88 78 LYS A O 1
ATOM 615 N N . GLY A 1 79 ? -10.093 -1.478 8.049 1.00 89.50 79 GLY A N 1
ATOM 616 C CA . GLY A 1 79 ? -8.902 -0.738 7.667 1.00 89.50 79 GLY A CA 1
ATOM 617 C C . GLY A 1 79 ? -7.745 -1.660 7.331 1.00 89.50 79 GLY A C 1
ATOM 618 O O . GLY A 1 79 ? -7.227 -1.596 6.226 1.00 89.50 79 GLY A O 1
ATOM 619 N N . LYS A 1 80 ? -7.426 -2.602 8.224 1.00 89.12 80 LYS A N 1
ATOM 620 C CA . LYS A 1 80 ? -6.371 -3.600 7.994 1.00 89.12 80 LYS A CA 1
ATOM 621 C C . LYS A 1 80 ? -6.624 -4.470 6.763 1.00 89.12 80 LYS A C 1
ATOM 623 O O . LYS A 1 80 ? -5.680 -4.778 6.042 1.00 89.12 80 LYS A O 1
ATOM 628 N N . GLN A 1 81 ? -7.879 -4.840 6.502 1.00 92.25 81 GLN A N 1
ATOM 629 C CA . GLN A 1 81 ? -8.234 -5.575 5.287 1.00 92.25 81 GLN A CA 1
ATOM 630 C C . GLN A 1 81 ? -7.897 -4.760 4.030 1.00 92.25 81 GLN A C 1
ATOM 632 O O . GLN A 1 81 ? -7.255 -5.280 3.116 1.00 92.25 81 GLN A O 1
ATOM 637 N N . ILE A 1 82 ? -8.300 -3.484 3.997 1.00 92.69 82 ILE A N 1
ATOM 638 C CA . ILE A 1 82 ? -8.009 -2.578 2.879 1.00 92.69 82 ILE A CA 1
ATOM 639 C C . ILE A 1 82 ? -6.496 -2.419 2.719 1.00 92.69 82 ILE A C 1
ATOM 641 O O . ILE A 1 82 ? -5.997 -2.618 1.615 1.00 92.69 82 ILE A O 1
ATOM 645 N N . SER A 1 83 ? -5.765 -2.164 3.807 1.00 92.75 83 SER A N 1
ATOM 646 C CA . SER A 1 83 ? -4.304 -2.016 3.784 1.00 92.75 83 SER A CA 1
ATOM 647 C C . SER A 1 83 ? -3.601 -3.270 3.267 1.00 92.75 83 SER A C 1
ATOM 649 O O . SER A 1 83 ? -2.669 -3.182 2.475 1.00 92.75 83 SER A O 1
ATOM 651 N N . SER A 1 84 ? -4.072 -4.464 3.636 1.00 93.12 84 SER A N 1
ATOM 652 C CA . SER A 1 84 ? -3.512 -5.723 3.130 1.00 93.12 84 SER A CA 1
ATOM 653 C C . SER A 1 84 ? -3.702 -5.871 1.610 1.00 93.12 84 SER A C 1
ATOM 655 O O . SER A 1 84 ? -2.774 -6.256 0.886 1.00 93.12 84 SER A O 1
ATOM 657 N N . ILE A 1 85 ? -4.880 -5.499 1.095 1.00 95.00 85 ILE A N 1
ATOM 658 C CA . ILE A 1 85 ? -5.172 -5.496 -0.347 1.00 95.00 85 ILE A CA 1
ATOM 659 C C . ILE A 1 85 ? -4.306 -4.456 -1.067 1.00 95.00 85 ILE A C 1
ATOM 661 O O . ILE A 1 85 ? -3.639 -4.799 -2.046 1.00 95.00 85 ILE A O 1
ATOM 665 N N . THR A 1 86 ? -4.248 -3.216 -0.575 1.00 96.06 86 THR A N 1
ATOM 666 C CA . THR A 1 86 ? -3.435 -2.153 -1.189 1.00 96.06 86 THR A CA 1
ATOM 667 C C . THR A 1 86 ? -1.946 -2.480 -1.150 1.00 96.06 86 THR A C 1
ATOM 669 O O . THR A 1 86 ? -1.259 -2.229 -2.135 1.00 96.06 86 THR A O 1
ATOM 672 N N . MET A 1 87 ? -1.452 -3.133 -0.093 1.00 95.62 87 MET A N 1
ATOM 673 C CA . MET A 1 87 ? -0.081 -3.653 -0.035 1.00 95.62 87 MET A CA 1
ATOM 674 C C . MET A 1 87 ? 0.178 -4.734 -1.089 1.00 95.62 87 MET A C 1
ATOM 676 O O . MET A 1 87 ? 1.262 -4.792 -1.662 1.00 95.62 87 MET A O 1
ATOM 680 N N . THR A 1 88 ? -0.817 -5.571 -1.406 1.00 96.75 88 THR A N 1
ATOM 681 C CA . THR A 1 88 ? -0.685 -6.535 -2.514 1.00 96.75 88 THR A CA 1
ATOM 682 C C . THR A 1 88 ? -0.506 -5.809 -3.843 1.00 96.75 88 THR A C 1
ATOM 684 O O . THR A 1 88 ? 0.396 -6.136 -4.611 1.00 96.75 88 THR A O 1
ATOM 687 N N . ILE A 1 89 ? -1.333 -4.792 -4.098 1.00 96.88 89 ILE A N 1
ATOM 688 C CA . ILE A 1 89 ? -1.244 -3.973 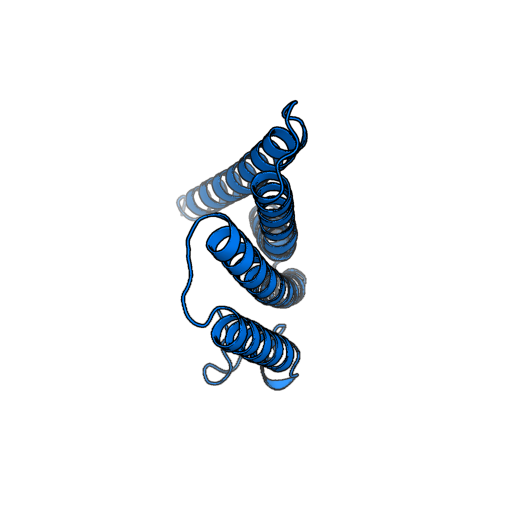-5.313 1.00 96.88 89 ILE A CA 1
ATOM 689 C C . ILE A 1 89 ? 0.103 -3.241 -5.363 1.00 96.88 89 ILE A C 1
ATOM 691 O O . ILE A 1 89 ? 0.744 -3.221 -6.411 1.00 96.88 89 ILE A O 1
ATOM 695 N N . PHE A 1 90 ? 0.574 -2.712 -4.231 1.00 96.44 90 PHE A N 1
ATOM 696 C CA . PHE A 1 90 ? 1.893 -2.094 -4.110 1.00 96.44 90 PHE A CA 1
ATOM 697 C C . PHE A 1 90 ? 3.007 -3.043 -4.567 1.00 96.44 90 PHE A C 1
ATOM 699 O O . PHE A 1 90 ? 3.842 -2.647 -5.376 1.00 96.44 90 PHE A O 1
ATOM 706 N N . TYR A 1 91 ? 3.005 -4.304 -4.122 1.00 95.50 91 TYR A N 1
ATOM 707 C CA . TYR A 1 91 ? 4.016 -5.278 -4.548 1.00 95.50 91 TYR A CA 1
ATOM 708 C C . TYR A 1 91 ? 3.927 -5.634 -6.035 1.00 95.50 91 TYR A C 1
ATOM 710 O O . TYR A 1 91 ? 4.962 -5.796 -6.681 1.00 95.50 91 TYR A O 1
ATOM 718 N N . LEU A 1 92 ? 2.720 -5.703 -6.604 1.00 96.75 92 LEU A N 1
ATOM 719 C CA . LEU A 1 92 ? 2.549 -5.915 -8.046 1.00 96.75 92 LEU A CA 1
ATOM 720 C C . LEU A 1 92 ? 3.099 -4.740 -8.864 1.00 96.75 92 LEU A C 1
ATOM 722 O O . LEU A 1 92 ? 3.728 -4.944 -9.898 1.00 96.75 92 LEU A O 1
ATOM 726 N N . LEU A 1 93 ? 2.904 -3.506 -8.403 1.00 96.31 93 LEU A N 1
ATOM 727 C CA . LEU A 1 93 ? 3.485 -2.327 -9.046 1.00 96.31 93 LEU A CA 1
ATOM 728 C C . LEU A 1 93 ? 5.007 -2.262 -8.855 1.00 96.31 93 LEU A C 1
ATOM 730 O O . LEU A 1 93 ? 5.726 -1.912 -9.790 1.00 96.31 93 LEU A O 1
ATOM 734 N N . LEU A 1 94 ? 5.510 -2.666 -7.684 1.00 95.25 94 LEU A N 1
ATOM 735 C CA . LEU A 1 94 ? 6.946 -2.761 -7.418 1.00 95.25 94 LEU A CA 1
ATOM 736 C C . LEU A 1 94 ? 7.625 -3.754 -8.369 1.00 95.25 94 LEU A C 1
ATOM 738 O O . LEU A 1 94 ? 8.714 -3.474 -8.868 1.00 95.25 94 LEU A O 1
ATOM 742 N N . TRP A 1 95 ? 6.967 -4.879 -8.664 1.00 95.56 95 TRP A N 1
ATOM 743 C CA . TRP A 1 95 ? 7.424 -5.829 -9.679 1.00 95.56 95 TRP A CA 1
ATOM 744 C C . TRP A 1 95 ? 7.611 -5.152 -11.044 1.00 95.56 95 TRP A C 1
ATOM 746 O O . TRP A 1 95 ? 8.661 -5.307 -11.667 1.00 95.56 95 TRP A O 1
ATOM 756 N N . HIS A 1 96 ? 6.660 -4.317 -11.475 1.00 93.81 96 HIS A N 1
ATOM 757 C CA . HIS A 1 96 ? 6.773 -3.571 -12.736 1.00 93.81 96 HIS A CA 1
ATOM 758 C C . HIS A 1 96 ? 7.878 -2.521 -12.730 1.00 93.81 96 HIS A C 1
ATOM 760 O O . HIS A 1 96 ? 8.533 -2.336 -13.754 1.00 93.81 96 HIS A O 1
ATOM 766 N N . ILE A 1 97 ? 8.137 -1.861 -11.599 1.00 94.19 97 ILE A N 1
ATOM 767 C CA . ILE A 1 97 ? 9.333 -1.016 -11.469 1.00 94.19 97 ILE A CA 1
ATOM 768 C C . ILE A 1 97 ? 10.591 -1.862 -11.686 1.00 94.19 97 ILE A C 1
ATOM 770 O O . ILE A 1 97 ? 11.451 -1.472 -12.471 1.00 94.19 97 ILE A O 1
ATOM 774 N N . GLY A 1 98 ? 10.675 -3.035 -11.054 1.00 93.75 98 GLY A N 1
ATOM 775 C CA . GLY A 1 98 ? 11.790 -3.967 -11.230 1.00 93.75 98 GLY A CA 1
ATOM 776 C C . GLY A 1 98 ? 12.011 -4.363 -12.691 1.00 93.75 98 GLY A C 1
ATOM 777 O O . GLY A 1 98 ? 13.136 -4.275 -13.174 1.00 93.75 98 GLY A O 1
ATOM 778 N N . LEU A 1 99 ? 10.940 -4.694 -13.420 1.00 93.19 99 LEU A N 1
ATOM 779 C CA . LEU A 1 99 ? 11.001 -5.014 -14.854 1.00 93.19 99 LEU A CA 1
ATOM 780 C C . LEU A 1 99 ? 11.499 -3.854 -15.729 1.00 93.19 99 LEU A C 1
ATOM 782 O O . LEU A 1 99 ? 12.055 -4.089 -16.796 1.00 93.19 99 LEU A O 1
ATOM 786 N N . ASN A 1 100 ? 11.278 -2.608 -15.304 1.00 90.75 100 ASN A N 1
ATOM 787 C CA . ASN A 1 100 ? 11.739 -1.424 -16.031 1.00 90.75 100 ASN A CA 1
ATOM 788 C C . ASN A 1 100 ? 13.180 -1.029 -15.677 1.00 90.75 100 ASN A C 1
ATOM 790 O O . ASN A 1 100 ? 13.833 -0.351 -16.467 1.00 90.75 100 ASN A O 1
ATOM 794 N N . LEU A 1 101 ? 13.662 -1.404 -14.490 1.00 91.81 101 LEU A N 1
ATOM 795 C CA . LEU A 1 101 ? 15.000 -1.053 -14.008 1.00 91.81 101 LEU A CA 1
ATOM 796 C C . LEU A 1 101 ? 16.045 -2.135 -14.291 1.00 91.81 101 LEU A C 1
ATOM 798 O O . LEU A 1 101 ? 17.228 -1.820 -14.404 1.00 91.81 101 LEU A O 1
ATOM 802 N N . PHE A 1 102 ? 15.625 -3.396 -14.393 1.00 91.31 102 PHE A N 1
ATOM 803 C CA . PHE A 1 102 ? 16.520 -4.539 -14.514 1.00 91.31 102 PHE A CA 1
ATOM 804 C C . PHE A 1 102 ? 16.144 -5.421 -15.702 1.00 91.31 102 PHE A C 1
ATOM 806 O O . PHE A 1 102 ? 14.972 -5.594 -16.032 1.00 91.31 102 PHE A O 1
ATOM 813 N N . VAL A 1 103 ? 17.154 -6.039 -16.313 1.00 86.50 103 VAL A N 1
ATOM 814 C CA . VAL A 1 103 ? 16.941 -7.108 -17.291 1.00 86.50 103 VAL A CA 1
ATOM 815 C C . VAL A 1 103 ? 16.621 -8.385 -16.521 1.00 86.50 103 VAL A C 1
ATOM 817 O O . VAL A 1 103 ? 17.469 -8.910 -15.804 1.00 86.50 103 VAL A O 1
ATOM 820 N N . VAL A 1 104 ? 15.385 -8.865 -16.648 1.00 84.81 104 VAL A N 1
ATOM 821 C CA . VAL A 1 104 ? 14.904 -10.065 -15.955 1.00 84.81 104 VAL A CA 1
ATOM 822 C C . VAL A 1 104 ? 14.728 -11.196 -16.963 1.00 84.81 104 VAL A C 1
ATOM 824 O O . VAL A 1 104 ? 13.889 -11.122 -17.864 1.00 84.81 104 VAL A O 1
ATOM 827 N N . GLU A 1 105 ? 15.503 -12.267 -16.808 1.00 80.94 105 GLU A N 1
ATOM 828 C CA . GLU A 1 105 ? 15.297 -13.492 -17.581 1.00 80.94 105 GLU A CA 1
ATOM 829 C C . GLU A 1 105 ? 13.944 -14.131 -17.239 1.00 80.94 105 GLU A C 1
ATOM 831 O O . GLU A 1 105 ? 13.489 -14.100 -16.094 1.00 80.94 105 GLU A O 1
ATOM 836 N N . TYR A 1 106 ? 13.286 -14.726 -18.238 1.00 84.69 106 TYR A N 1
ATOM 837 C CA . TYR A 1 106 ? 11.970 -15.363 -18.083 1.00 84.69 106 TYR A CA 1
ATOM 838 C C . TYR A 1 106 ? 10.887 -14.438 -17.487 1.00 84.69 106 TYR A C 1
ATOM 840 O O . TYR A 1 106 ? 9.974 -14.909 -16.804 1.00 84.69 106 TYR A O 1
ATOM 848 N N . PHE A 1 107 ? 10.951 -13.125 -17.755 1.00 87.38 107 PHE A N 1
ATOM 849 C CA . PHE A 1 107 ? 10.055 -12.128 -17.151 1.00 87.38 107 PHE A CA 1
ATOM 850 C C . PHE A 1 107 ? 8.560 -12.455 -17.292 1.00 87.38 107 PHE A C 1
ATOM 852 O O . PHE A 1 107 ? 7.790 -12.147 -16.386 1.00 87.38 107 PHE A O 1
ATOM 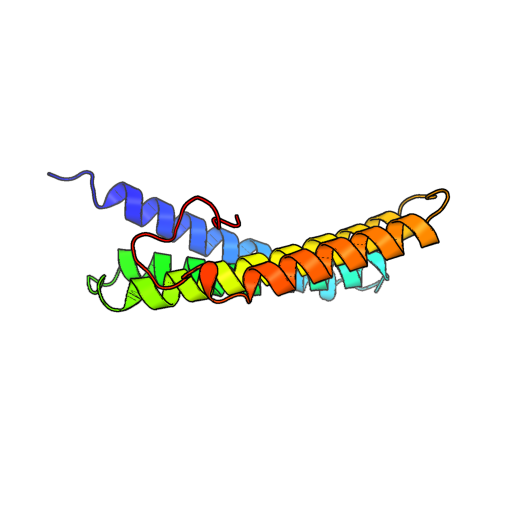859 N N . ILE A 1 108 ? 8.136 -13.107 -18.384 1.00 91.94 108 ILE A N 1
ATOM 860 C CA . ILE A 1 108 ? 6.735 -13.505 -18.601 1.00 91.94 108 ILE A CA 1
ATOM 861 C C . ILE A 1 108 ? 6.284 -14.517 -17.542 1.00 91.94 108 ILE A C 1
ATOM 863 O O . ILE A 1 108 ? 5.252 -14.308 -16.906 1.00 91.94 108 ILE A O 1
ATOM 867 N N . LEU A 1 109 ? 7.063 -15.584 -17.319 1.00 94.94 109 LEU A N 1
ATOM 868 C CA . LEU A 1 109 ? 6.737 -16.628 -16.342 1.00 94.94 109 LEU A CA 1
ATOM 869 C C . LEU A 1 109 ? 6.637 -16.037 -14.934 1.00 94.94 109 LEU A C 1
ATOM 871 O O . LEU A 1 109 ? 5.648 -16.259 -14.235 1.00 94.94 109 LEU A O 1
ATOM 875 N N . TRP A 1 110 ? 7.636 -15.242 -14.543 1.00 94.44 110 TRP A N 1
ATOM 876 C CA . TRP A 1 110 ? 7.644 -14.592 -13.236 1.00 94.44 110 TRP A CA 1
ATOM 877 C C . TRP A 1 110 ? 6.482 -13.617 -13.081 1.00 94.44 110 TRP A C 1
ATOM 879 O O . TRP A 1 110 ? 5.792 -13.662 -12.069 1.00 94.44 110 TRP A O 1
ATOM 889 N N . THR A 1 111 ? 6.193 -12.805 -14.100 1.00 94.81 111 THR A N 1
ATOM 890 C CA . THR A 1 111 ? 5.057 -11.876 -14.062 1.00 94.81 111 THR A CA 1
ATOM 891 C C . THR A 1 111 ? 3.750 -12.625 -13.834 1.00 94.81 111 THR A C 1
ATOM 893 O O . THR A 1 111 ? 3.009 -12.281 -12.917 1.00 94.81 111 THR A O 1
ATOM 896 N N . VAL A 1 112 ? 3.486 -13.695 -14.589 1.00 96.69 112 VAL A N 1
ATOM 897 C CA . VAL A 1 112 ? 2.279 -14.515 -14.395 1.00 96.69 112 VAL A CA 1
ATOM 898 C C . VAL A 1 112 ? 2.203 -15.063 -12.968 1.00 96.69 112 VAL A C 1
ATOM 900 O O . VAL A 1 112 ? 1.143 -14.992 -12.347 1.00 96.69 112 VAL A O 1
ATOM 903 N N . LEU A 1 113 ? 3.320 -15.547 -12.417 1.00 96.25 113 LEU A N 1
ATOM 904 C CA . LEU A 1 113 ? 3.365 -16.063 -11.050 1.00 96.25 113 LEU A CA 1
ATOM 905 C C . LEU A 1 113 ? 3.074 -14.977 -10.002 1.00 96.25 113 LEU A C 1
ATOM 907 O O . LEU A 1 113 ? 2.264 -15.206 -9.105 1.00 96.25 113 LEU A O 1
ATOM 911 N N . PHE A 1 114 ? 3.678 -13.790 -10.125 1.00 96.00 114 PHE A N 1
ATOM 912 C CA . PHE A 1 114 ? 3.422 -12.658 -9.226 1.00 96.00 114 PHE A CA 1
ATOM 913 C C . PHE A 1 114 ? 1.946 -12.252 -9.239 1.00 96.00 114 PHE A C 1
ATOM 915 O O . PHE A 1 114 ? 1.346 -12.078 -8.177 1.00 96.00 114 PHE A O 1
ATOM 922 N N . TYR A 1 115 ? 1.336 -12.163 -10.424 1.00 97.44 115 TYR A N 1
ATOM 923 C CA . TYR A 1 115 ? -0.090 -11.860 -10.554 1.00 97.44 115 TYR A CA 1
ATOM 924 C C . TYR A 1 115 ? -0.974 -12.959 -9.960 1.00 97.44 115 TYR A C 1
ATOM 926 O O . TYR A 1 115 ? -1.911 -12.644 -9.228 1.00 97.44 115 TYR A O 1
ATOM 934 N N . LEU A 1 116 ? -0.668 -14.234 -10.215 1.00 97.88 116 LEU A N 1
ATOM 935 C CA . LEU A 1 116 ? -1.412 -15.360 -9.648 1.00 97.88 116 LEU A CA 1
ATOM 936 C C . LEU A 1 116 ? -1.366 -15.341 -8.114 1.00 97.88 116 LEU A C 1
ATOM 938 O O . LEU A 1 116 ? -2.410 -15.411 -7.467 1.00 97.88 116 LEU A O 1
ATOM 942 N N . LEU A 1 117 ? -0.175 -15.189 -7.529 1.00 97.38 117 LEU A N 1
ATOM 943 C CA . LEU A 1 117 ? 0.005 -15.103 -6.077 1.00 97.38 117 LEU A CA 1
ATOM 944 C C . LEU A 1 117 ? -0.694 -13.873 -5.486 1.00 97.38 117 LEU A C 1
ATOM 946 O O . LEU A 1 117 ? -1.327 -13.973 -4.434 1.00 97.38 117 LEU A O 1
ATOM 950 N N . GLY A 1 118 ? -0.632 -12.729 -6.172 1.00 96.75 118 GLY A N 1
ATOM 951 C CA . GLY A 1 118 ? -1.338 -11.513 -5.774 1.00 96.75 118 GLY A CA 1
ATOM 952 C C . GLY A 1 118 ? -2.857 -11.696 -5.761 1.00 96.75 118 GLY A C 1
ATOM 953 O O . GLY A 1 118 ? -3.510 -11.347 -4.778 1.00 96.75 118 GLY A O 1
ATOM 954 N N . ILE A 1 119 ? -3.423 -12.306 -6.807 1.00 97.31 119 ILE A N 1
ATOM 955 C CA . ILE A 1 119 ? -4.857 -12.624 -6.884 1.00 97.31 119 ILE A CA 1
ATOM 956 C C . ILE A 1 119 ? -5.250 -13.578 -5.758 1.00 97.31 119 ILE A C 1
ATOM 958 O O . ILE A 1 119 ? -6.225 -13.312 -5.057 1.00 97.31 119 ILE A O 1
ATOM 962 N N . ILE A 1 120 ? -4.479 -14.648 -5.542 1.00 96.56 120 ILE A N 1
ATOM 963 C CA . ILE A 1 120 ? -4.716 -15.592 -4.444 1.00 96.56 120 ILE A CA 1
ATOM 964 C C . ILE A 1 120 ? -4.735 -14.845 -3.108 1.00 96.56 120 ILE A C 1
ATOM 966 O O . ILE A 1 120 ? -5.689 -14.995 -2.350 1.00 96.56 120 ILE A O 1
ATOM 970 N N . ARG A 1 121 ? -3.747 -13.983 -2.835 1.00 94.94 121 ARG A N 1
ATOM 971 C CA . ARG A 1 121 ? -3.701 -13.199 -1.591 1.00 94.94 121 ARG A CA 1
ATOM 972 C C . ARG A 1 121 ? -4.936 -12.311 -1.431 1.00 94.94 121 ARG A C 1
ATOM 974 O O . ARG A 1 121 ? -5.544 -12.331 -0.366 1.00 94.94 121 ARG A O 1
ATOM 981 N N . ILE A 1 122 ? -5.344 -11.586 -2.476 1.00 95.19 122 ILE A N 1
ATOM 982 C CA . ILE A 1 122 ? -6.547 -10.735 -2.438 1.00 95.19 122 ILE A CA 1
ATOM 983 C C . ILE A 1 122 ? -7.798 -11.575 -2.163 1.00 95.19 122 ILE A C 1
ATOM 985 O O . ILE A 1 122 ? -8.592 -11.211 -1.297 1.00 95.19 122 ILE A O 1
ATOM 989 N N . VAL A 1 123 ? -7.963 -12.711 -2.847 1.00 95.00 123 VAL A N 1
ATOM 990 C CA . VAL A 1 123 ? -9.095 -13.623 -2.625 1.00 95.00 123 VAL A CA 1
ATOM 991 C C . VAL A 1 123 ? -9.110 -14.109 -1.182 1.00 95.00 123 VAL A C 1
ATOM 993 O O . VAL A 1 123 ? -10.150 -14.014 -0.533 1.00 95.00 123 VAL A O 1
ATOM 996 N N . ILE A 1 124 ? -7.968 -14.557 -0.650 1.00 93.00 124 ILE A N 1
ATOM 997 C CA . ILE A 1 124 ? -7.877 -14.994 0.744 1.00 93.00 124 ILE A CA 1
ATOM 998 C C . ILE A 1 124 ? -8.258 -13.838 1.675 1.00 93.00 124 ILE A C 1
ATOM 1000 O O . ILE A 1 124 ? -9.076 -14.068 2.556 1.00 93.00 124 ILE A O 1
ATOM 1004 N N . CYS A 1 125 ? -7.797 -12.599 1.454 1.00 91.81 125 CYS A N 1
ATOM 1005 C CA . CYS A 1 125 ? -8.190 -11.431 2.261 1.00 91.81 125 CYS A CA 1
ATOM 1006 C C . CYS A 1 125 ? -9.698 -11.126 2.228 1.00 91.81 125 CYS A C 1
ATOM 1008 O O . CYS A 1 125 ? -10.232 -10.554 3.182 1.00 91.81 125 CYS A O 1
ATOM 1010 N N . LEU A 1 126 ? -10.401 -11.482 1.153 1.00 91.75 126 LEU A N 1
ATOM 1011 C CA . LEU A 1 126 ? -11.847 -11.278 1.018 1.00 91.75 126 LEU A CA 1
ATOM 1012 C C . LEU A 1 126 ? -12.677 -12.402 1.654 1.00 91.75 126 LEU A C 1
ATOM 1014 O O . LEU A 1 126 ? -13.869 -12.208 1.896 1.00 91.75 126 LEU A O 1
ATOM 1018 N N . LEU A 1 127 ? -12.074 -13.557 1.961 1.00 92.88 127 LEU A N 1
ATOM 1019 C CA . LEU A 1 127 ? -12.797 -14.664 2.580 1.00 92.88 127 LEU A CA 1
ATOM 1020 C C . LEU A 1 127 ? -13.331 -14.275 3.973 1.00 92.88 127 LEU A C 1
ATOM 1022 O O . LEU A 1 127 ? -12.619 -13.653 4.771 1.00 92.88 127 LEU A O 1
ATOM 1026 N N . PRO A 1 128 ? -14.560 -14.700 4.323 1.00 86.75 128 PRO A N 1
ATOM 1027 C CA . PRO A 1 128 ? -15.186 -14.349 5.599 1.00 86.75 128 PRO A CA 1
ATOM 1028 C C . PRO A 1 128 ? -14.458 -14.950 6.814 1.00 86.75 128 PRO A C 1
ATOM 1030 O O . PRO A 1 128 ? -14.584 -14.433 7.922 1.00 86.75 128 PRO A O 1
ATOM 1033 N N . HIS A 1 129 ? -13.651 -15.999 6.614 1.00 88.38 129 HIS A N 1
ATOM 1034 C CA . HIS A 1 129 ? -12.896 -16.695 7.663 1.00 88.38 129 HIS A CA 1
ATOM 1035 C C . HIS A 1 129 ? -11.874 -15.813 8.393 1.00 88.38 129 HIS A C 1
ATOM 1037 O O . HIS A 1 129 ? -11.586 -16.068 9.562 1.00 88.38 129 HIS A O 1
ATOM 1043 N N . ASN A 1 130 ? -11.379 -14.749 7.751 1.00 85.81 130 ASN A N 1
ATOM 1044 C CA . ASN A 1 130 ? -10.452 -13.806 8.385 1.00 85.81 130 ASN A CA 1
ATOM 1045 C C . ASN A 1 130 ? -11.088 -13.041 9.546 1.00 85.81 130 ASN A C 1
ATOM 1047 O O . ASN A 1 130 ? -10.368 -12.543 10.410 1.00 85.81 130 ASN A O 1
ATOM 1051 N N . LYS A 1 131 ? -12.429 -12.924 9.565 1.00 88.56 131 LYS A N 1
ATOM 1052 C CA . LYS A 1 131 ? -13.183 -12.272 10.646 1.00 88.56 131 LYS A CA 1
ATOM 1053 C C . LYS A 1 131 ? -12.581 -10.914 11.031 1.00 88.56 131 LYS A C 1
ATOM 1055 O O . LYS A 1 131 ? -12.432 -10.601 12.207 1.00 88.56 131 LYS A O 1
ATOM 1060 N N . TRP A 1 132 ? -12.243 -10.100 10.025 1.00 85.81 132 TRP A N 1
ATOM 1061 C CA . TRP A 1 132 ? -11.481 -8.851 10.176 1.00 85.81 132 TRP A CA 1
ATOM 1062 C C . TRP A 1 132 ? -12.008 -7.907 11.266 1.00 85.81 132 TRP A C 1
ATOM 1064 O O . TRP A 1 132 ? -11.234 -7.174 11.868 1.00 85.81 132 TRP A O 1
ATOM 1074 N N . GLN A 1 133 ? -13.319 -7.917 11.518 1.00 85.50 133 GLN A N 1
ATOM 1075 C CA . GLN A 1 133 ? -14.000 -7.035 12.472 1.00 85.50 133 GLN A CA 1
ATOM 1076 C C . GLN A 1 133 ? -14.131 -7.629 13.886 1.00 85.50 133 GLN A C 1
ATOM 1078 O O . GLN A 1 133 ? -14.568 -6.931 14.801 1.00 85.50 133 GLN A O 1
ATOM 1083 N N . GLU A 1 134 ? -13.773 -8.899 14.097 1.00 84.06 134 GLU A N 1
ATOM 1084 C CA . GLU A 1 134 ? -13.817 -9.519 15.421 1.00 84.06 134 GLU A CA 1
ATOM 1085 C C . GLU A 1 134 ? -12.649 -9.033 16.291 1.00 84.06 134 GLU A C 1
ATOM 1087 O O . GLU A 1 134 ? -11.526 -8.852 15.826 1.00 84.06 134 GLU A O 1
ATOM 1092 N N . LYS A 1 135 ? -12.881 -8.872 17.602 1.00 74.31 135 LYS A N 1
ATOM 1093 C CA . LYS A 1 135 ? -11.819 -8.487 18.555 1.00 74.31 135 LYS A CA 1
ATOM 1094 C C . LYS A 1 135 ? -10.679 -9.509 18.632 1.00 74.31 135 LYS A C 1
ATOM 1096 O O . LYS A 1 135 ? -9.569 -9.148 19.016 1.00 74.31 135 LYS A O 1
ATOM 1101 N N . LYS A 1 136 ? -10.968 -10.778 18.334 1.00 78.44 136 LYS A N 1
ATOM 1102 C CA . LYS A 1 136 ? -10.019 -11.897 18.359 1.00 78.44 136 LYS A CA 1
ATOM 1103 C C . LYS A 1 136 ? -10.168 -12.712 17.069 1.00 78.44 136 LYS A C 1
ATOM 1105 O O . LYS A 1 136 ? -10.835 -13.745 17.097 1.00 78.44 136 LYS A O 1
ATOM 1110 N N . PRO A 1 137 ? -9.601 -12.245 15.944 1.00 79.81 137 PRO A N 1
ATOM 1111 C CA . PRO A 1 137 ? -9.618 -13.019 14.713 1.00 79.81 137 PRO A CA 1
ATOM 1112 C C . PRO A 1 137 ? -8.818 -14.324 14.897 1.00 79.81 137 PRO A C 1
ATOM 1114 O O . PRO A 1 137 ? -7.891 -14.377 15.714 1.00 79.81 137 PRO A O 1
ATOM 1117 N N . PRO A 1 138 ? -9.171 -15.398 14.174 1.00 80.56 138 PRO A N 1
ATOM 1118 C CA . PRO A 1 138 ? -8.503 -16.686 14.301 1.00 80.56 138 PRO A CA 1
ATOM 1119 C C . PRO A 1 138 ? -7.058 -16.609 13.796 1.00 80.56 138 PRO A C 1
ATOM 1121 O O . PRO A 1 138 ? -6.805 -16.184 12.673 1.00 80.56 138 PRO A O 1
ATOM 1124 N N . PHE A 1 139 ? -6.108 -17.088 14.604 1.00 76.12 139 PHE A N 1
ATOM 1125 C CA . PHE A 1 139 ? -4.675 -17.052 14.280 1.00 76.12 139 PHE A CA 1
ATOM 1126 C C . PHE A 1 139 ? -4.330 -17.770 12.964 1.00 76.12 139 PHE A C 1
ATOM 1128 O O . PHE A 1 139 ? -3.504 -17.289 12.199 1.00 76.12 139 PHE A O 1
ATOM 1135 N N . MET A 1 140 ? -5.016 -18.878 12.665 1.00 77.94 140 MET A N 1
ATOM 1136 C CA . MET A 1 140 ? -4.821 -19.672 11.441 1.00 77.94 140 MET A CA 1
ATOM 1137 C C . MET A 1 140 ? -5.125 -18.909 10.142 1.00 77.94 140 MET A C 1
ATOM 1139 O O . MET A 1 140 ? -4.686 -19.328 9.078 1.00 77.94 140 MET A O 1
ATOM 1143 N N . TRP A 1 141 ? -5.885 -17.815 10.230 1.00 74.50 141 TRP A N 1
ATOM 1144 C CA . TRP A 1 141 ? -6.266 -16.962 9.101 1.00 74.50 141 TRP A CA 1
ATOM 1145 C C . TRP A 1 141 ? -5.717 -15.542 9.255 1.00 74.50 141 TRP A C 1
ATOM 1147 O O . TRP A 1 141 ? -6.186 -14.617 8.600 1.00 74.50 141 TRP A O 1
ATOM 1157 N N . ALA A 1 142 ? -4.749 -15.331 10.150 1.00 71.12 142 ALA A N 1
ATOM 1158 C CA . ALA A 1 142 ? -4.125 -14.027 10.293 1.00 71.12 142 ALA A CA 1
ATOM 1159 C C . ALA A 1 142 ? -3.288 -13.723 9.042 1.00 71.12 142 ALA A C 1
ATOM 1161 O O . ALA A 1 142 ? -2.303 -14.404 8.760 1.00 71.12 142 ALA A O 1
ATOM 1162 N N . ILE A 1 143 ? -3.685 -12.684 8.311 1.00 70.38 143 ILE A N 1
ATOM 1163 C CA . ILE A 1 143 ? -2.953 -12.161 7.158 1.00 70.38 143 ILE A CA 1
ATOM 1164 C C . ILE A 1 143 ? -2.441 -10.782 7.553 1.00 70.38 143 ILE A C 1
ATOM 1166 O O . ILE A 1 143 ? -3.231 -9.896 7.887 1.00 70.38 143 ILE A O 1
ATOM 1170 N N . TRP A 1 144 ? -1.119 -10.638 7.552 1.00 57.25 144 TRP A N 1
ATOM 1171 C CA . TRP A 1 144 ? -0.421 -9.386 7.829 1.00 57.25 144 TRP A CA 1
ATOM 1172 C C . TRP A 1 144 ? -0.126 -8.646 6.519 1.00 57.25 144 TRP A C 1
ATOM 1174 O O . TRP A 1 144 ? 0.117 -9.312 5.479 1.00 57.25 144 TRP A O 1
#

pLDDT: mean 87.84, std 11.5, range [41.47, 97.88]